Protein AF-A0A8T4FLT4-F1 (afdb_monomer)

pLDDT: mean 86.69, std 9.15, range [50.5, 96.06]

Radius of gyration: 21.18 Å; Cα contacts (8 Å, |Δi|>4): 166; chains: 1; bounding box: 52×36×51 Å

Foldseek 3Di:
DWDADPNDIDDDDPPDDPCRVCPPPDDDVPDDDDDDDDPVVVLLPAQWDWDQDPVGIDIDGADPDPVSVCCSPPVPVQQPPWDFDDDDQFKIKTDFAADPDAFDPDDDDDDAQDWDKDADVSHRRGIIIMGTHD

Sequence (134 aa):
MKVIVNGKEKDLKAGSTLKAAVAGEPYVKGGLVSVRLSEKKVVTETRDFELVTDAGTMVMRLDDSPLAEKWRSGMLGLTSG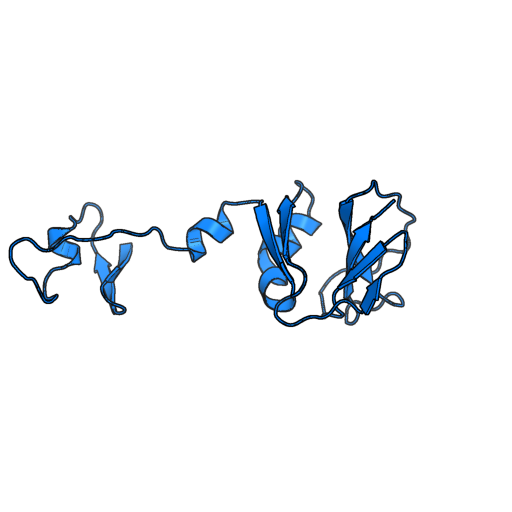ISSRWVTHDIAAFGSFPTDLEVDRGTYRYKMYECFLALGGFDSNTTYMMIARD

Secondary structure (DSSP, 8-state):
-EEEETTEEEE--TT--HHHHTTTS---TT--------HHHHHHH-SEEEEEETTEEEEEEP-SSHHHHHIIIIITTTTTTPPEEEE-SSEEEEEEE---PPP--------TT-EEEEEGGG-TTSEEEEEE--

Mean predicted aligned error: 10.97 Å

Structure (mmCIF, N/CA/C/O backbone):
data_AF-A0A8T4FLT4-F1
#
_entry.id   AF-A0A8T4FLT4-F1
#
loop_
_atom_site.group_PDB
_atom_site.id
_atom_site.type_symbol
_atom_site.label_atom_id
_atom_site.label_alt_id
_atom_site.label_comp_id
_atom_site.label_asym_id
_atom_site.label_entity_id
_atom_site.label_seq_id
_atom_site.pdbx_PDB_ins_code
_atom_site.Cartn_x
_atom_site.Cartn_y
_atom_site.Cartn_z
_atom_site.occupancy
_atom_site.B_iso_or_equiv
_atom_site.auth_seq_id
_atom_site.auth_comp_id
_atom_site.auth_asym_id
_atom_site.auth_atom_id
_atom_site.pdbx_PDB_model_num
ATOM 1 N N . MET A 1 1 ? -5.923 14.858 24.775 1.00 81.56 1 MET A N 1
ATOM 2 C CA . MET A 1 1 ? -6.177 13.778 23.799 1.00 81.56 1 MET A CA 1
ATOM 3 C C . MET A 1 1 ? -7.316 14.214 22.901 1.00 81.56 1 MET A C 1
ATOM 5 O O . MET A 1 1 ? -8.309 14.705 23.427 1.00 81.56 1 MET A O 1
ATOM 9 N N . LYS A 1 2 ? -7.162 14.061 21.584 1.00 85.00 2 LYS A N 1
ATOM 10 C CA . LYS A 1 2 ? -8.203 14.403 20.611 1.00 85.00 2 LYS A CA 1
ATOM 11 C C . LYS A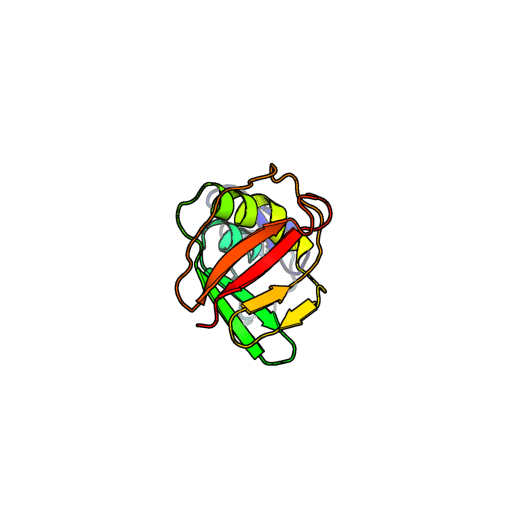 1 2 ? -9.064 13.187 20.312 1.00 85.00 2 LYS A C 1
ATOM 13 O O . LYS A 1 2 ? -8.532 12.118 20.019 1.00 85.00 2 LYS A O 1
ATOM 18 N N . VAL A 1 3 ? -10.377 13.354 20.396 1.00 87.69 3 VAL A N 1
ATOM 19 C CA . VAL A 1 3 ? -11.366 12.337 20.025 1.00 87.69 3 VAL A CA 1
ATOM 20 C C . VAL A 1 3 ? -12.399 12.949 19.088 1.00 87.69 3 VAL A C 1
ATOM 22 O O . VAL A 1 3 ? -12.642 14.154 19.134 1.00 87.69 3 VAL A O 1
ATOM 25 N N . ILE A 1 4 ? -13.015 12.118 18.253 1.00 87.81 4 ILE A N 1
ATOM 26 C CA . ILE A 1 4 ? -14.139 12.518 17.406 1.00 87.81 4 ILE A CA 1
ATOM 27 C C . ILE A 1 4 ? -15.404 11.947 18.040 1.00 87.81 4 ILE A C 1
ATOM 29 O O . ILE A 1 4 ? -15.526 10.733 18.192 1.00 87.81 4 ILE A O 1
ATOM 33 N N . VAL A 1 5 ? -16.340 12.815 18.413 1.00 89.00 5 VAL A N 1
ATOM 34 C CA . VAL A 1 5 ? -17.635 12.435 18.990 1.00 89.00 5 VAL A CA 1
ATOM 35 C C . VAL A 1 5 ? -18.721 12.949 18.057 1.00 89.00 5 VAL A C 1
ATOM 37 O O . VAL A 1 5 ? -18.798 14.151 17.818 1.00 89.00 5 VAL A O 1
ATOM 40 N N . ASN A 1 6 ? -19.514 12.044 17.476 1.00 88.06 6 ASN A N 1
ATOM 41 C CA . ASN A 1 6 ? -20.561 12.378 16.497 1.00 88.06 6 ASN A CA 1
ATOM 42 C C . ASN A 1 6 ? -20.076 13.317 15.369 1.00 88.06 6 ASN A C 1
ATOM 44 O O . ASN A 1 6 ? -20.762 14.260 14.983 1.00 88.06 6 ASN A O 1
ATOM 48 N N . GLY A 1 7 ? -18.857 13.086 14.870 1.00 85.00 7 GLY A N 1
ATOM 49 C CA . GLY A 1 7 ? -18.246 13.883 13.798 1.00 85.00 7 GLY A CA 1
ATOM 50 C C . GLY A 1 7 ? -17.593 15.199 14.239 1.00 85.00 7 GLY A C 1
ATOM 51 O O . GLY A 1 7 ? -17.013 15.881 13.401 1.00 85.00 7 GLY A O 1
ATOM 52 N N . LYS A 1 8 ? -17.632 15.556 15.529 1.00 88.06 8 LYS A N 1
ATOM 53 C CA . LYS A 1 8 ? -17.001 16.772 16.068 1.00 88.06 8 LYS A CA 1
ATOM 54 C C . LYS A 1 8 ? -15.726 16.439 16.835 1.00 88.06 8 LYS A C 1
ATOM 56 O O . LYS A 1 8 ? -15.731 15.548 17.687 1.00 88.06 8 LYS A O 1
ATOM 61 N N . GLU A 1 9 ? -14.646 17.168 16.565 1.00 89.31 9 GLU A N 1
ATOM 62 C CA . GLU A 1 9 ? -13.420 17.062 17.361 1.00 89.31 9 GLU A CA 1
ATOM 63 C C . GLU A 1 9 ? -13.630 17.638 18.768 1.00 89.31 9 GLU A C 1
ATOM 65 O O . GLU A 1 9 ? -14.188 18.7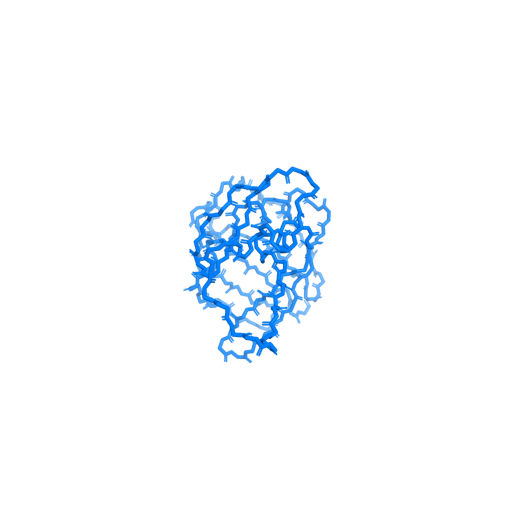23 18.936 1.00 89.31 9 GLU A O 1
ATOM 70 N N . LYS A 1 10 ? -13.157 16.909 19.784 1.00 90.12 10 LYS A N 1
ATOM 71 C CA . LYS A 1 10 ? -13.094 17.365 21.175 1.00 90.12 10 LYS A CA 1
ATOM 72 C C . LYS A 1 10 ? -11.715 17.101 21.765 1.00 90.12 10 LYS A C 1
ATOM 74 O O . LYS A 1 10 ? -11.169 16.000 21.644 1.00 90.12 10 LYS A O 1
ATOM 79 N N . ASP A 1 11 ? -11.199 18.100 22.473 1.00 90.81 11 ASP A N 1
ATOM 80 C CA . ASP A 1 11 ? -9.990 17.991 23.281 1.00 90.81 11 ASP A CA 1
ATOM 81 C C . ASP A 1 11 ? -10.340 17.598 24.719 1.00 90.81 11 ASP A C 1
ATOM 83 O O . ASP A 1 11 ? -11.019 18.322 25.446 1.00 90.81 11 ASP A O 1
ATOM 87 N N . LEU A 1 12 ? -9.858 16.428 25.141 1.00 89.12 12 LEU A N 1
ATOM 88 C CA . LEU A 1 12 ? -10.067 15.887 26.483 1.00 89.12 12 LEU A CA 1
ATOM 89 C C . LEU A 1 12 ? -8.758 15.846 27.276 1.00 89.12 12 LEU A C 1
ATOM 91 O O . LEU A 1 12 ? -7.682 15.578 26.730 1.00 89.12 12 LEU A O 1
ATOM 95 N N . LYS A 1 13 ? -8.844 16.059 28.591 1.00 90.75 13 LYS A N 1
ATOM 96 C CA . LYS A 1 13 ? -7.704 15.899 29.507 1.00 90.75 13 LYS A CA 1
ATOM 97 C C . LYS A 1 13 ? -7.334 14.417 29.646 1.00 90.75 13 LYS A C 1
ATOM 99 O O . LYS A 1 13 ? -8.190 13.546 29.485 1.00 90.75 13 LYS A O 1
ATOM 104 N N . ALA A 1 14 ? -6.076 14.119 29.959 1.00 86.38 14 ALA A N 1
ATOM 105 C CA . ALA A 1 14 ? -5.672 12.750 30.282 1.00 86.38 14 ALA A CA 1
ATOM 106 C C . ALA A 1 14 ? -6.493 12.215 31.475 1.00 86.38 14 ALA A C 1
ATOM 108 O O . ALA A 1 14 ? -6.766 12.961 32.413 1.00 86.38 14 ALA A O 1
ATOM 109 N N . GLY A 1 15 ? -6.933 10.953 31.408 1.00 86.56 15 GLY A N 1
ATOM 110 C CA . GLY A 1 15 ? -7.810 10.345 32.422 1.00 86.56 15 GLY A CA 1
ATOM 111 C C . GLY A 1 15 ? -9.297 10.717 32.316 1.00 86.56 15 GLY A C 1
ATOM 112 O O . GLY A 1 15 ? -10.074 10.379 33.206 1.00 86.56 15 GLY A O 1
ATOM 113 N N . SER A 1 16 ? -9.719 11.406 31.248 1.00 88.38 16 SER A N 1
ATOM 114 C CA . SER A 1 16 ? -11.138 11.721 31.020 1.00 88.38 16 SER A CA 1
ATOM 115 C C . SER A 1 16 ? -11.986 10.460 30.824 1.00 88.38 16 SER A C 1
ATOM 117 O O . SER A 1 16 ? -11.543 9.478 30.233 1.00 88.38 16 SER A O 1
ATOM 119 N N . THR A 1 17 ? -13.237 10.509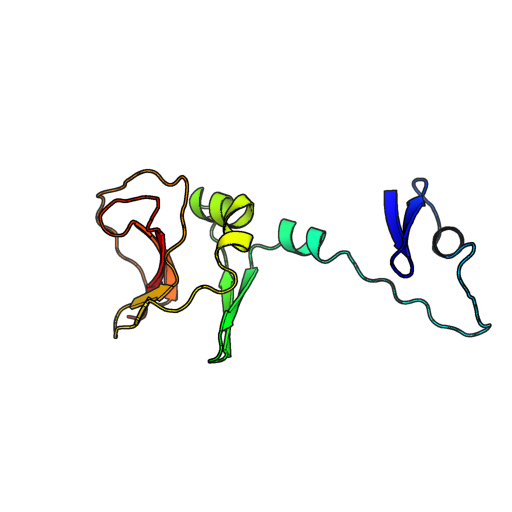 31.282 1.00 90.25 17 THR A N 1
ATOM 120 C CA . THR A 1 17 ? -14.198 9.402 31.169 1.00 90.25 17 THR A CA 1
ATOM 121 C C . THR A 1 17 ? -15.069 9.530 29.918 1.00 90.25 17 THR A C 1
ATOM 123 O O . THR A 1 17 ? -15.207 10.615 29.348 1.00 90.25 17 THR A O 1
ATOM 126 N N . LEU A 1 18 ? -15.746 8.442 29.532 1.00 86.88 18 LEU A N 1
ATOM 127 C CA . LEU A 1 18 ? -16.764 8.467 28.471 1.00 86.88 18 LEU A CA 1
ATOM 128 C C . LEU A 1 18 ? -17.842 9.529 28.725 1.00 86.88 18 LEU A C 1
ATOM 130 O O . LEU A 1 18 ? -18.240 10.229 27.800 1.00 86.88 18 LEU A O 1
ATOM 134 N N . LYS A 1 19 ? -18.248 9.710 29.990 1.00 87.50 19 LYS A N 1
ATOM 135 C CA . LYS A 1 19 ? -19.202 10.750 30.400 1.00 87.50 19 LYS A CA 1
ATOM 136 C C . LYS A 1 19 ? -18.715 12.156 30.035 1.00 87.50 19 LYS A C 1
ATOM 138 O O . LYS A 1 19 ? -19.516 12.974 29.600 1.00 87.50 19 LYS A O 1
ATOM 143 N N . ALA A 1 20 ? -17.421 12.432 30.201 1.00 89.38 2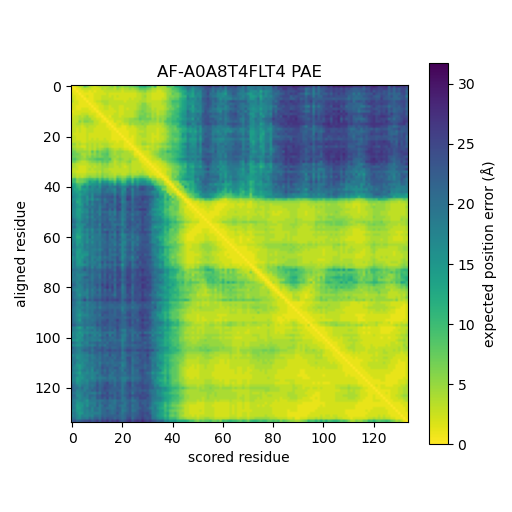0 ALA A N 1
ATOM 144 C CA . ALA A 1 20 ? -16.834 13.709 29.805 1.00 89.38 20 ALA A CA 1
ATOM 145 C C . ALA A 1 20 ? -16.774 13.860 28.275 1.00 89.38 20 ALA A C 1
ATOM 147 O O . ALA A 1 20 ? -17.022 14.946 27.761 1.00 89.38 20 ALA A O 1
ATOM 148 N N . ALA A 1 21 ? -16.503 12.775 27.541 1.00 89.00 21 ALA A N 1
ATOM 149 C CA . ALA A 1 21 ? -16.428 12.793 26.079 1.00 89.00 21 ALA A CA 1
ATOM 150 C C . ALA A 1 21 ? -17.780 13.115 25.409 1.00 89.00 21 ALA A C 1
ATOM 152 O O . ALA A 1 21 ? -17.850 13.944 24.497 1.00 89.00 21 ALA A O 1
ATOM 153 N N . VAL A 1 22 ? -18.866 12.499 25.887 1.00 89.31 22 VAL A N 1
ATOM 154 C CA . VAL A 1 22 ? -20.220 12.689 25.331 1.00 89.31 22 VAL A CA 1
ATOM 155 C C . VAL A 1 22 ? -20.978 13.864 25.956 1.00 89.31 22 VAL A C 1
ATOM 157 O O . VAL A 1 22 ? -22.145 14.082 25.642 1.00 89.31 22 VAL A O 1
ATOM 160 N N . ALA A 1 23 ? -20.344 14.644 26.836 1.00 88.50 23 ALA A N 1
ATOM 161 C CA . ALA A 1 23 ? -20.976 15.815 27.430 1.00 88.50 23 ALA A CA 1
ATOM 162 C C . ALA A 1 23 ? -21.432 16.797 26.334 1.00 88.50 23 ALA A C 1
ATOM 164 O O . ALA A 1 23 ? -20.664 17.137 25.426 1.00 88.50 23 ALA A O 1
ATOM 165 N N . GLY A 1 24 ? -22.694 17.226 26.419 1.00 87.00 24 GLY A N 1
ATOM 166 C CA . GLY A 1 24 ? -23.332 18.109 25.437 1.00 87.00 24 GLY A CA 1
ATOM 167 C C . GLY A 1 24 ? -23.829 17.418 24.161 1.00 87.00 24 GLY A C 1
ATOM 168 O O . GLY A 1 24 ? -24.406 18.092 23.313 1.00 87.00 24 GLY A O 1
ATOM 169 N N . GLU A 1 25 ? -23.640 16.104 24.013 1.00 89.56 25 GLU A N 1
ATOM 170 C CA . GLU A 1 25 ? -24.257 15.339 22.926 1.00 89.56 25 GLU A CA 1
ATOM 171 C C . GLU A 1 25 ? -25.706 14.954 23.268 1.00 89.56 25 GLU A C 1
ATOM 173 O O . GLU A 1 25 ? -26.034 14.780 24.448 1.00 89.56 25 GLU A O 1
ATOM 178 N N . PRO A 1 26 ? -26.581 14.772 22.262 1.0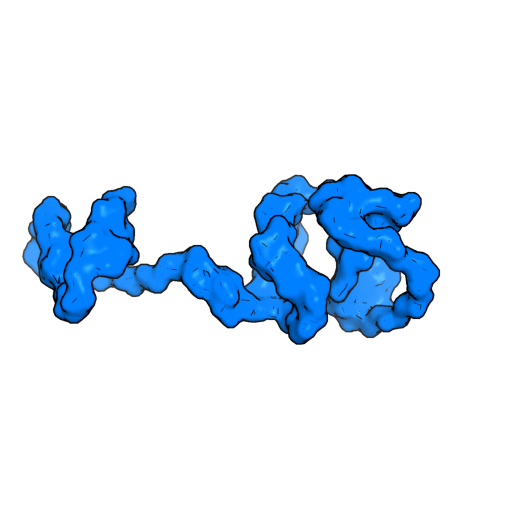0 85.00 26 PRO A N 1
ATOM 179 C CA . PRO A 1 26 ? -27.914 14.222 22.473 1.00 85.00 26 PRO A CA 1
ATOM 180 C C . PRO A 1 26 ? -27.844 12.861 23.177 1.00 85.00 26 PRO A C 1
ATOM 182 O O . PRO A 1 26 ? -27.137 11.956 22.733 1.00 85.00 26 PRO A O 1
ATOM 185 N N . TYR A 1 27 ? -28.595 12.707 24.268 1.00 82.00 27 TYR A N 1
ATOM 186 C CA . TYR A 1 27 ? -28.645 11.475 25.051 1.00 82.00 27 TYR A CA 1
ATOM 187 C C . TYR A 1 27 ? -30.090 11.037 25.279 1.00 82.00 27 TYR A C 1
ATOM 189 O O . TYR A 1 27 ? -30.918 11.811 25.758 1.00 82.00 27 TYR A O 1
ATOM 197 N N . VAL A 1 28 ? -30.366 9.767 24.989 1.00 84.31 28 VAL A N 1
ATOM 198 C CA . VAL A 1 28 ? -31.620 9.097 25.342 1.00 84.31 28 VAL A CA 1
ATOM 199 C C . VAL A 1 28 ? -31.316 8.078 26.433 1.00 84.31 28 VAL A C 1
ATOM 201 O O . VAL A 1 28 ? -30.375 7.290 26.315 1.00 84.31 28 VAL A O 1
ATOM 204 N N . LYS A 1 29 ? -32.109 8.087 27.510 1.00 85.00 29 LYS A N 1
ATOM 205 C CA . LYS A 1 29 ? -31.954 7.132 28.612 1.00 85.00 29 LYS A CA 1
ATOM 206 C C . LYS A 1 29 ? -32.067 5.701 28.076 1.00 85.00 29 LYS A C 1
ATOM 208 O O . LYS A 1 29 ? -33.053 5.362 27.434 1.00 85.00 29 LYS A O 1
ATOM 213 N N . GLY A 1 30 ? -31.056 4.878 28.357 1.00 87.25 30 GLY A N 1
ATOM 214 C CA . GLY A 1 30 ? -30.952 3.507 27.837 1.00 87.25 30 GLY A CA 1
ATOM 215 C C . GLY A 1 30 ? -30.231 3.376 26.488 1.00 87.25 30 GLY A C 1
ATOM 216 O O . GLY A 1 30 ? -30.088 2.263 25.995 1.00 87.25 30 GLY A O 1
ATOM 217 N N . GLY A 1 31 ? -29.751 4.476 25.899 1.00 83.56 31 GLY A N 1
ATOM 218 C CA . GLY A 1 31 ? -28.940 4.441 24.682 1.00 83.56 31 GLY A CA 1
ATOM 219 C C . GLY A 1 31 ? -27.567 3.791 24.889 1.00 83.56 31 GLY A C 1
ATOM 220 O O . GLY A 1 31 ? -26.975 3.876 25.968 1.00 83.56 31 GLY A O 1
ATOM 221 N N . LEU A 1 32 ? -27.053 3.166 23.829 1.00 85.31 32 LEU A N 1
ATOM 222 C CA . LEU A 1 32 ? -25.726 2.550 23.785 1.00 85.31 32 LEU A CA 1
ATOM 223 C C . LEU A 1 32 ? -24.694 3.533 23.224 1.00 85.31 32 LEU A C 1
ATOM 225 O O . LEU A 1 32 ? -24.982 4.292 22.300 1.00 85.31 32 LEU A O 1
ATOM 229 N N . VAL A 1 33 ? -23.473 3.485 23.757 1.00 84.69 33 VAL A N 1
ATOM 230 C CA . VAL A 1 33 ? -22.325 4.233 23.231 1.00 84.69 33 VAL A CA 1
ATOM 231 C C . VAL A 1 33 ? -21.372 3.243 22.579 1.00 84.69 33 VAL A C 1
ATOM 233 O O . VAL A 1 33 ? -20.866 2.344 23.247 1.00 84.69 33 VAL A O 1
ATOM 236 N N . SER A 1 34 ? -21.117 3.418 21.284 1.00 84.19 34 SER A N 1
ATOM 237 C CA . SER A 1 34 ? -20.087 2.665 20.569 1.00 84.19 34 SER A CA 1
ATOM 238 C C . SER A 1 34 ? -18.774 3.439 20.580 1.00 84.19 34 SER A C 1
ATOM 240 O O . SER A 1 34 ? -18.747 4.644 20.323 1.00 84.19 34 SER A O 1
ATOM 242 N N . VAL A 1 35 ? -17.681 2.740 20.875 1.00 86.38 35 VAL A N 1
ATOM 243 C CA . VAL A 1 35 ? -16.326 3.290 20.862 1.00 86.38 35 VAL A CA 1
ATOM 244 C C . VAL A 1 35 ? -15.540 2.538 19.801 1.00 86.38 35 VAL A C 1
ATOM 246 O O . VAL A 1 35 ? -15.354 1.329 19.907 1.00 86.38 35 VAL A O 1
ATOM 249 N N . ARG A 1 36 ? -15.068 3.258 18.784 1.00 81.25 36 ARG A N 1
ATOM 250 C CA . ARG A 1 36 ? -14.191 2.718 17.740 1.00 81.25 36 ARG A CA 1
ATOM 251 C C . ARG A 1 36 ? -12.806 3.332 17.861 1.00 81.25 36 ARG A C 1
ATOM 253 O O . ARG A 1 36 ? -12.676 4.536 18.091 1.00 81.25 36 ARG A O 1
ATOM 260 N N . LEU A 1 37 ? -11.775 2.509 17.698 1.00 74.62 37 LEU A N 1
ATOM 261 C CA . LEU A 1 37 ? -10.418 3.013 17.538 1.00 74.62 37 LEU A CA 1
ATOM 262 C C . LEU A 1 37 ? -10.325 3.737 16.186 1.00 74.62 37 LEU A C 1
ATOM 264 O O . LEU A 1 37 ? -10.945 3.316 15.211 1.00 74.62 37 LEU A O 1
ATOM 268 N N . SER A 1 38 ? -9.582 4.841 16.126 1.00 65.75 38 SER A N 1
ATOM 269 C CA . SER A 1 38 ? -9.387 5.564 14.866 1.00 65.75 38 SER A CA 1
ATOM 270 C C . SER A 1 38 ? -8.621 4.694 13.866 1.00 65.75 38 SER A C 1
ATOM 272 O O . SER A 1 38 ? -7.506 4.262 14.160 1.00 65.75 38 SER A O 1
ATOM 274 N N . GLU A 1 39 ? -9.195 4.481 12.680 1.00 59.25 39 GLU A N 1
ATOM 275 C CA . GLU A 1 39 ? -8.609 3.688 11.585 1.00 59.25 39 GLU A CA 1
ATOM 276 C C . GLU A 1 39 ? -7.227 4.202 11.175 1.00 59.25 39 GLU A C 1
ATOM 278 O O . GLU A 1 39 ? -6.317 3.406 10.962 1.00 59.25 39 GLU A O 1
ATOM 283 N N . LYS A 1 40 ? -7.018 5.528 11.188 1.00 54.34 40 LYS A N 1
ATOM 284 C CA . LYS A 1 40 ? -5.706 6.126 10.885 1.00 54.34 40 LYS A CA 1
ATOM 285 C C . LYS A 1 40 ? -4.588 5.575 11.771 1.00 54.34 40 LYS A C 1
ATOM 287 O O . LYS A 1 40 ? -3.476 5.412 11.291 1.00 54.34 40 LYS A O 1
ATOM 292 N N . LYS A 1 41 ? -4.877 5.280 13.045 1.00 50.50 41 LYS A N 1
ATOM 293 C CA . LYS A 1 41 ? -3.883 4.749 13.989 1.00 50.50 41 LYS A CA 1
ATOM 294 C C . LYS A 1 41 ? -3.597 3.263 13.748 1.00 50.50 41 LYS A C 1
ATOM 296 O O . LYS A 1 41 ? -2.478 2.826 13.973 1.00 50.50 41 LYS A O 1
ATOM 301 N N . VAL A 1 42 ? -4.581 2.500 13.266 1.00 53.09 42 VAL A N 1
ATOM 302 C CA . VAL A 1 42 ? -4.408 1.078 12.919 1.00 53.09 42 VAL A CA 1
ATOM 303 C C . VAL A 1 42 ? -3.502 0.925 11.695 1.00 53.09 42 VAL A C 1
ATOM 305 O O . VAL A 1 42 ? -2.607 0.087 11.712 1.00 53.09 42 VAL A O 1
ATOM 308 N N . VAL A 1 43 ? -3.664 1.788 10.684 1.00 54.31 43 VAL A N 1
ATOM 309 C CA . VAL A 1 43 ? -2.817 1.803 9.474 1.00 54.31 43 VAL A CA 1
ATOM 310 C C . VAL A 1 43 ? -1.340 2.073 9.801 1.00 54.31 43 VAL A C 1
ATOM 312 O O . VAL A 1 43 ? -0.462 1.573 9.110 1.00 54.31 43 VAL A O 1
ATOM 315 N N . THR A 1 44 ? -1.041 2.830 10.865 1.00 57.66 44 THR A N 1
ATOM 316 C CA . THR A 1 44 ? 0.348 3.114 11.276 1.00 57.66 44 THR A CA 1
ATOM 317 C C . THR A 1 44 ? 1.046 1.907 11.918 1.00 57.66 44 THR A C 1
ATOM 319 O O . THR A 1 44 ? 2.256 1.759 11.773 1.00 57.66 44 THR A O 1
ATOM 322 N N . GLU A 1 45 ? 0.303 1.044 12.615 1.00 65.81 45 GLU A N 1
ATOM 323 C CA . GLU A 1 45 ? 0.869 -0.047 13.428 1.00 65.81 45 GLU A CA 1
ATOM 324 C C . GLU A 1 45 ? 0.901 -1.401 12.699 1.00 65.81 45 GLU A C 1
ATOM 326 O O . GLU A 1 45 ? 1.676 -2.281 13.068 1.00 65.81 45 GLU A O 1
ATOM 331 N N . THR A 1 46 ? 0.072 -1.595 11.669 1.00 79.00 46 THR A N 1
ATOM 332 C CA . THR A 1 46 ? 0.034 -2.855 10.913 1.00 79.00 46 THR A CA 1
ATOM 333 C C . THR A 1 46 ? 1.038 -2.874 9.759 1.00 79.00 46 THR A C 1
ATOM 335 O O . THR A 1 46 ? 1.354 -1.850 9.152 1.00 79.00 46 THR A O 1
ATOM 338 N N . ARG A 1 47 ? 1.525 -4.075 9.437 1.00 86.38 47 ARG A N 1
ATOM 339 C CA . ARG A 1 47 ? 2.277 -4.374 8.206 1.00 86.38 47 ARG A CA 1
ATOM 340 C C . ARG A 1 47 ? 1.428 -5.065 7.147 1.00 86.38 47 ARG A C 1
ATOM 342 O O . ARG A 1 47 ? 1.924 -5.331 6.058 1.00 86.38 47 ARG A O 1
ATOM 349 N N . ASP A 1 48 ? 0.170 -5.335 7.472 1.00 89.31 48 ASP A N 1
ATOM 350 C CA . ASP A 1 48 ? -0.781 -5.979 6.581 1.00 89.31 48 ASP A CA 1
ATOM 351 C C . ASP A 1 48 ? -1.644 -4.914 5.911 1.00 89.31 48 ASP A C 1
ATOM 353 O O . ASP A 1 48 ? -2.296 -4.118 6.590 1.00 89.31 48 ASP A O 1
ATOM 357 N N . PHE A 1 49 ? -1.644 -4.916 4.582 1.00 86.06 49 PHE A N 1
ATOM 358 C CA . PHE A 1 49 ? -2.366 -3.970 3.746 1.00 86.06 49 PHE A CA 1
ATOM 359 C C . PHE A 1 49 ? -3.307 -4.710 2.816 1.00 86.06 49 PHE A C 1
ATOM 361 O O . PHE A 1 49 ? -2.933 -5.673 2.147 1.00 86.06 49 PHE A O 1
ATOM 368 N N . GLU A 1 50 ? -4.542 -4.233 2.774 1.00 87.00 50 GLU A N 1
ATOM 369 C CA . GLU A 1 50 ? -5.558 -4.757 1.882 1.00 87.00 50 GLU A CA 1
ATOM 370 C C . GLU A 1 50 ? -5.426 -4.101 0.504 1.00 87.00 50 GLU A C 1
ATOM 372 O O . GLU A 1 50 ? -5.433 -2.876 0.375 1.00 87.00 50 GLU A O 1
ATOM 377 N N . LEU A 1 51 ? -5.305 -4.929 -0.529 1.00 85.44 51 LEU A N 1
ATOM 378 C CA . LEU A 1 51 ? -5.401 -4.525 -1.923 1.00 85.44 51 LEU A CA 1
ATOM 379 C C . LEU A 1 51 ? -6.777 -4.937 -2.434 1.00 85.44 51 LEU A C 1
ATOM 381 O O . LEU A 1 51 ? -7.070 -6.126 -2.582 1.00 85.44 51 LEU A O 1
ATOM 385 N N . VAL A 1 52 ? -7.612 -3.939 -2.699 1.00 87.44 52 VAL A N 1
ATOM 386 C CA . VAL A 1 52 ? -8.968 -4.129 -3.214 1.00 87.44 52 VAL A CA 1
ATOM 387 C C . VAL A 1 52 ? -8.956 -3.918 -4.722 1.00 87.44 52 VAL A C 1
ATOM 389 O O . VAL A 1 52 ? -8.506 -2.883 -5.210 1.00 87.44 52 VAL A O 1
ATOM 392 N N . THR A 1 53 ? -9.458 -4.902 -5.461 1.00 86.25 53 THR A N 1
ATOM 393 C CA . THR A 1 53 ? -9.610 -4.856 -6.919 1.00 86.25 53 THR A CA 1
ATOM 394 C C . THR A 1 53 ? -11.032 -5.250 -7.308 1.00 86.25 53 THR A C 1
ATOM 396 O O . THR A 1 53 ? -11.747 -5.865 -6.516 1.00 86.25 53 THR A O 1
ATOM 399 N N . ASP A 1 54 ? -11.428 -4.984 -8.554 1.00 87.81 54 ASP A N 1
ATOM 400 C CA . ASP A 1 54 ? -12.742 -5.400 -9.071 1.00 87.81 54 ASP A CA 1
ATOM 401 C C . ASP A 1 54 ? -12.925 -6.930 -9.086 1.00 87.81 54 ASP A C 1
ATOM 403 O O . ASP A 1 54 ? -14.048 -7.430 -9.047 1.00 87.81 54 ASP A O 1
ATOM 407 N N . ALA A 1 55 ? -11.823 -7.686 -9.132 1.00 87.25 55 ALA A N 1
ATOM 408 C CA . ALA A 1 55 ? -11.831 -9.148 -9.118 1.00 87.25 55 ALA A CA 1
ATOM 409 C C . ALA A 1 55 ? -11.853 -9.744 -7.700 1.00 87.25 55 ALA A C 1
ATOM 411 O O . ALA A 1 55 ? -12.009 -10.955 -7.542 1.00 87.25 55 ALA A O 1
ATOM 412 N N . GLY A 1 56 ? -11.682 -8.913 -6.671 1.00 89.38 56 GLY A N 1
ATOM 413 C CA . GLY A 1 56 ? -11.622 -9.333 -5.281 1.00 89.38 56 GLY A CA 1
ATOM 414 C C . GLY A 1 56 ? -10.478 -8.683 -4.516 1.00 89.38 56 GLY A C 1
ATOM 415 O O . GLY A 1 56 ? -9.849 -7.721 -4.962 1.00 89.38 56 GLY A O 1
ATOM 416 N N . THR A 1 57 ? -10.215 -9.244 -3.344 1.00 90.19 57 THR A N 1
ATOM 417 C CA . THR A 1 57 ? -9.321 -8.657 -2.353 1.00 90.19 57 THR A CA 1
ATOM 418 C C . THR A 1 57 ? -8.157 -9.588 -2.054 1.00 90.19 57 THR A C 1
ATOM 420 O O . THR A 1 57 ? -8.343 -10.798 -1.924 1.00 90.19 57 THR A O 1
ATOM 423 N N . MET A 1 58 ? -6.963 -9.021 -1.893 1.00 88.69 58 MET A N 1
ATOM 424 C CA . MET A 1 58 ? -5.802 -9.730 -1.357 1.00 88.69 58 MET A CA 1
ATOM 425 C C . MET A 1 58 ? -5.160 -8.943 -0.216 1.00 88.69 58 MET A C 1
ATOM 427 O O . MET A 1 58 ? -5.273 -7.721 -0.151 1.00 88.69 58 MET A O 1
ATOM 431 N N . VAL A 1 59 ? -4.461 -9.649 0.670 1.00 90.75 59 VAL A N 1
ATOM 432 C CA . VAL A 1 59 ? -3.712 -9.036 1.769 1.00 90.75 59 VAL A CA 1
ATOM 433 C C . VAL A 1 59 ? -2.224 -9.182 1.487 1.00 90.75 59 VAL A C 1
ATOM 435 O O . VAL A 1 59 ? -1.713 -10.294 1.367 1.00 90.75 59 VAL A O 1
ATOM 438 N N . MET A 1 60 ? -1.539 -8.049 1.392 1.00 90.38 60 MET A N 1
ATOM 439 C CA . MET A 1 60 ? -0.087 -7.963 1.312 1.00 90.38 60 MET A CA 1
ATOM 440 C C . MET A 1 60 ? 0.476 -7.755 2.716 1.00 90.38 60 MET A C 1
ATOM 442 O O . MET A 1 60 ? 0.018 -6.869 3.433 1.00 90.38 60 MET A O 1
ATOM 446 N N . ARG A 1 61 ? 1.512 -8.512 3.084 1.00 91.81 61 ARG A N 1
ATOM 447 C CA . ARG A 1 61 ? 2.324 -8.240 4.275 1.00 91.81 61 ARG A CA 1
ATOM 448 C C . ARG A 1 61 ? 3.651 -7.623 3.861 1.00 91.81 61 ARG A C 1
ATOM 450 O O . ARG A 1 61 ? 4.372 -8.208 3.059 1.00 91.81 61 ARG A O 1
ATOM 457 N N . LEU A 1 62 ? 3.974 -6.471 4.435 1.00 91.12 62 LEU A N 1
ATOM 458 C CA . LEU A 1 62 ? 5.264 -5.820 4.247 1.00 91.12 62 LEU A CA 1
ATOM 459 C C . LEU A 1 62 ? 6.367 -6.535 5.032 1.00 91.12 62 LEU A C 1
ATOM 461 O O . LEU A 1 62 ? 6.156 -6.961 6.172 1.00 91.12 62 LEU A O 1
ATOM 465 N N . ASP A 1 63 ? 7.543 -6.626 4.419 1.00 90.81 63 ASP A N 1
ATOM 466 C CA . ASP A 1 63 ? 8.767 -7.076 5.071 1.00 90.81 63 ASP A CA 1
ATOM 467 C C . ASP A 1 63 ? 9.429 -5.942 5.884 1.00 90.81 63 ASP A C 1
ATOM 469 O O . ASP A 1 63 ? 8.871 -4.857 6.060 1.00 90.81 63 ASP A O 1
ATOM 473 N N . ASP A 1 64 ? 10.620 -6.205 6.426 1.00 89.69 64 ASP A N 1
ATOM 474 C CA . ASP A 1 64 ? 11.409 -5.228 7.190 1.00 89.69 64 ASP A CA 1
ATOM 475 C C . ASP A 1 64 ? 12.333 -4.374 6.293 1.00 89.69 64 ASP A C 1
ATOM 477 O O . ASP A 1 64 ? 13.285 -3.758 6.780 1.00 89.69 64 ASP A O 1
ATOM 481 N N . SER A 1 65 ? 12.107 -4.347 4.973 1.00 89.19 65 SER A N 1
ATOM 482 C CA . SER A 1 65 ? 12.975 -3.614 4.050 1.00 89.19 65 SER A CA 1
ATOM 483 C C . SER A 1 65 ? 12.754 -2.092 4.122 1.00 89.19 65 SER A C 1
ATOM 485 O O . SER A 1 65 ? 11.651 -1.616 4.410 1.00 89.19 65 SER A O 1
ATOM 487 N N . PRO A 1 66 ? 13.766 -1.276 3.766 1.00 87.94 66 PRO A N 1
ATOM 488 C CA . PRO A 1 66 ? 13.579 0.168 3.604 1.00 87.94 66 PRO A CA 1
ATOM 489 C C . PRO A 1 66 ? 12.489 0.527 2.580 1.00 87.94 66 PRO A C 1
ATOM 491 O O . PRO A 1 66 ? 11.857 1.579 2.682 1.00 87.94 66 PRO A O 1
ATOM 494 N N . LEU A 1 67 ? 12.254 -0.346 1.595 1.00 87.56 67 LEU A N 1
ATOM 495 C CA . LEU A 1 67 ? 11.228 -0.154 0.575 1.00 87.56 67 LEU A CA 1
ATOM 496 C C . LEU A 1 67 ? 9.819 -0.336 1.148 1.00 87.56 67 LEU A C 1
ATOM 498 O O . LEU A 1 67 ? 8.942 0.479 0.865 1.00 87.56 67 LEU A O 1
ATOM 502 N N . ALA A 1 68 ? 9.617 -1.348 1.993 1.00 88.94 68 ALA A N 1
ATOM 503 C CA . ALA A 1 68 ? 8.380 -1.527 2.749 1.00 88.94 68 ALA A CA 1
ATOM 504 C C . ALA A 1 68 ? 8.060 -0.296 3.610 1.00 88.94 68 ALA A C 1
ATOM 506 O O . ALA A 1 68 ? 6.918 0.163 3.658 1.00 88.94 68 ALA A O 1
ATOM 507 N N . GLU A 1 69 ? 9.072 0.304 4.233 1.00 87.06 69 GLU A N 1
ATOM 508 C CA . GLU A 1 69 ? 8.891 1.530 5.012 1.00 87.06 69 GLU A CA 1
ATOM 509 C C . GLU A 1 69 ? 8.505 2.739 4.147 1.00 87.06 69 GLU A C 1
ATOM 511 O O . GLU A 1 69 ? 7.598 3.501 4.505 1.00 87.06 69 GLU A O 1
ATOM 516 N N . LYS A 1 70 ? 9.119 2.893 2.966 1.00 85.19 70 LYS A N 1
ATOM 517 C CA . LYS A 1 70 ? 8.695 3.898 1.976 1.00 85.19 70 LYS A CA 1
ATOM 518 C C . LYS A 1 70 ? 7.255 3.668 1.511 1.00 85.19 70 LYS A C 1
ATOM 520 O O . LYS A 1 70 ? 6.478 4.621 1.427 1.00 85.19 70 LYS A O 1
ATOM 525 N N . TRP A 1 71 ? 6.875 2.414 1.268 1.00 84.75 71 TRP A N 1
ATOM 526 C CA . TRP A 1 71 ? 5.509 2.059 0.898 1.00 84.75 71 TRP A CA 1
ATOM 527 C C . TRP A 1 71 ? 4.508 2.487 1.976 1.00 84.75 71 TRP A C 1
ATOM 529 O O . TRP A 1 71 ? 3.568 3.233 1.688 1.00 84.75 71 TRP A O 1
ATOM 539 N N . ARG A 1 72 ? 4.760 2.088 3.231 1.00 82.88 72 ARG A N 1
ATOM 540 C CA . ARG A 1 72 ? 3.906 2.389 4.391 1.00 82.88 72 ARG A CA 1
ATOM 541 C C . ARG A 1 72 ? 3.753 3.889 4.640 1.00 82.88 72 ARG A C 1
ATOM 543 O O . ARG A 1 72 ? 2.664 4.347 4.975 1.00 82.88 72 ARG A O 1
ATOM 550 N N . SER A 1 73 ? 4.843 4.642 4.522 1.00 80.44 73 SER A N 1
ATOM 551 C CA . SER A 1 73 ? 4.881 6.059 4.902 1.00 80.44 73 SER A CA 1
ATOM 552 C C . SER A 1 73 ? 4.377 7.011 3.816 1.00 80.44 73 SER A C 1
ATOM 554 O O . SER A 1 73 ? 3.902 8.095 4.158 1.00 80.44 73 SER A O 1
ATOM 556 N N . GLY A 1 74 ? 4.447 6.631 2.533 1.00 73.62 74 GLY A N 1
ATOM 557 C CA . GLY A 1 74 ? 4.212 7.581 1.440 1.00 73.62 74 GLY A CA 1
ATOM 558 C C . GLY A 1 74 ? 3.451 7.072 0.217 1.00 73.62 74 GLY A C 1
ATOM 559 O O . GLY A 1 74 ? 2.942 7.900 -0.534 1.00 73.62 74 GLY A O 1
ATOM 560 N N . MET A 1 75 ? 3.329 5.758 -0.006 1.00 74.44 75 MET A N 1
ATOM 561 C CA . MET A 1 75 ? 2.812 5.245 -1.289 1.00 74.44 75 MET A CA 1
ATOM 562 C C . MET A 1 75 ? 1.359 4.769 -1.244 1.00 74.44 75 MET A C 1
ATOM 564 O O . MET A 1 75 ? 0.721 4.705 -2.289 1.00 74.44 75 MET A O 1
ATOM 568 N N . LEU A 1 76 ? 0.793 4.521 -0.058 1.00 74.12 76 LEU A N 1
ATOM 569 C CA . LEU A 1 76 ? -0.595 4.046 0.090 1.00 74.12 76 LEU A CA 1
ATOM 570 C C . LEU A 1 76 ? -1.638 4.962 -0.574 1.00 74.12 76 LEU A C 1
ATOM 572 O O . LEU A 1 76 ? -2.662 4.490 -1.052 1.00 74.12 76 LEU A O 1
ATOM 576 N N . GLY A 1 77 ? -1.395 6.276 -0.603 1.00 72.56 77 GLY A N 1
ATOM 577 C CA . GLY A 1 77 ? -2.298 7.229 -1.256 1.00 72.56 77 GLY A CA 1
ATOM 578 C C . GLY A 1 77 ? -2.161 7.273 -2.781 1.00 72.56 77 GLY A C 1
ATOM 579 O O . GLY A 1 77 ? -3.109 7.650 -3.463 1.00 72.56 77 GLY A O 1
ATOM 580 N N . LEU A 1 78 ? -0.999 6.882 -3.314 1.00 70.69 78 LEU A N 1
ATOM 581 C CA . LEU A 1 78 ? -0.674 6.951 -4.745 1.00 70.69 78 LEU A CA 1
ATOM 582 C C . LEU A 1 78 ? -1.278 5.792 -5.542 1.00 70.69 78 LEU A C 1
ATOM 584 O O . LEU A 1 78 ? -1.334 5.844 -6.767 1.00 70.69 78 LEU A O 1
ATOM 588 N N . THR A 1 79 ? -1.723 4.749 -4.846 1.00 68.12 79 THR A N 1
ATOM 589 C CA . THR A 1 79 ? -2.199 3.502 -5.445 1.00 68.12 79 THR A CA 1
ATOM 590 C C . THR A 1 79 ? -3.719 3.407 -5.508 1.00 68.12 79 THR A C 1
ATOM 592 O O . THR A 1 79 ? -4.257 2.441 -6.041 1.00 68.12 79 THR A O 1
ATOM 595 N N . SER A 1 80 ? -4.438 4.419 -5.020 1.00 76.31 80 SER A N 1
ATOM 596 C CA . SER A 1 80 ? -5.891 4.472 -5.171 1.00 76.31 80 SER A CA 1
ATOM 597 C C . SER A 1 80 ? -6.273 4.804 -6.615 1.00 76.31 80 SER A C 1
ATOM 599 O O . SER A 1 80 ? -5.786 5.779 -7.186 1.00 76.31 80 SER A O 1
ATOM 601 N N . GLY A 1 81 ? -7.153 3.996 -7.211 1.00 80.88 81 GLY A N 1
ATOM 602 C CA . GLY A 1 81 ? -7.656 4.211 -8.573 1.00 80.88 81 GLY A CA 1
ATOM 603 C C . GLY A 1 81 ? -6.680 3.843 -9.697 1.00 80.88 81 GLY A C 1
ATOM 604 O O . GLY A 1 81 ? -6.922 4.214 -10.846 1.00 80.88 81 GLY A O 1
ATOM 605 N N . ILE A 1 82 ? -5.592 3.122 -9.403 1.00 85.62 82 ILE A N 1
ATOM 606 C CA . ILE A 1 82 ? -4.682 2.608 -10.437 1.00 85.62 82 ILE A CA 1
ATOM 607 C C . ILE A 1 82 ? -5.199 1.281 -11.003 1.00 85.62 82 ILE A C 1
ATOM 609 O O . ILE A 1 82 ? -5.715 0.436 -10.274 1.00 85.62 82 ILE A O 1
ATOM 613 N N . SER A 1 83 ? -5.030 1.073 -12.308 1.00 86.88 83 SER A N 1
ATOM 614 C CA . SER A 1 83 ? -5.409 -0.175 -12.974 1.00 86.88 83 SER A CA 1
ATOM 615 C C . SER A 1 83 ? -4.228 -1.142 -13.083 1.00 86.88 83 SER A C 1
ATOM 617 O O . SER A 1 83 ? -3.058 -0.742 -13.056 1.00 86.88 83 SER A O 1
ATOM 619 N N . SER A 1 84 ? -4.526 -2.423 -13.306 1.00 88.62 84 SER A N 1
ATOM 620 C CA . SER A 1 84 ? -3.531 -3.353 -13.841 1.00 88.62 84 SER A CA 1
ATOM 621 C C . SER A 1 84 ? -3.120 -2.903 -15.244 1.00 88.62 84 SER A C 1
ATOM 623 O O . SER A 1 84 ? -3.978 -2.593 -16.074 1.00 88.62 84 SER A O 1
ATOM 625 N N . ARG A 1 85 ? -1.819 -2.862 -15.521 1.00 89.12 85 ARG A N 1
ATOM 626 C CA . ARG A 1 85 ? -1.275 -2.508 -16.838 1.00 89.12 85 ARG A CA 1
ATOM 627 C C . ARG A 1 85 ? -0.846 -3.737 -17.605 1.00 89.12 85 ARG A C 1
ATOM 629 O O . ARG A 1 85 ? -1.254 -3.895 -18.750 1.00 89.12 85 ARG A O 1
ATOM 636 N N . TRP A 1 86 ? -0.067 -4.606 -16.966 1.00 89.69 86 TRP A N 1
ATOM 637 C CA . TRP A 1 86 ? 0.423 -5.845 -17.559 1.00 89.69 86 TRP A CA 1
ATOM 638 C C . TRP A 1 86 ? 0.063 -7.008 -16.654 1.00 89.69 86 TRP A C 1
ATOM 640 O O . TRP A 1 86 ? 0.370 -6.992 -15.466 1.00 89.69 86 TRP A O 1
ATOM 650 N N . VAL A 1 87 ? -0.599 -8.008 -17.220 1.00 92.31 87 VAL A N 1
ATOM 651 C CA . VAL A 1 87 ? -0.912 -9.255 -16.529 1.00 92.31 87 VAL A CA 1
ATOM 652 C C . VAL A 1 87 ? -0.505 -10.378 -17.464 1.00 92.31 87 VAL A C 1
ATOM 654 O O . VAL A 1 87 ? -1.124 -10.584 -18.505 1.00 92.31 87 VAL A O 1
ATOM 657 N N . THR A 1 88 ? 0.572 -11.065 -17.114 1.00 93.75 88 THR A N 1
ATOM 658 C CA . THR A 1 88 ? 1.070 -12.240 -17.827 1.00 93.75 88 THR A CA 1
ATOM 659 C C . THR A 1 88 ? 0.927 -13.471 -16.938 1.00 93.75 88 THR A C 1
ATOM 661 O O . THR A 1 88 ? 0.362 -13.402 -15.839 1.00 93.75 88 THR A O 1
ATOM 664 N N . HIS A 1 89 ? 1.407 -14.610 -17.436 1.00 93.69 89 HIS A N 1
ATOM 665 C CA . HIS A 1 89 ? 1.558 -15.817 -16.633 1.00 93.69 89 HIS A CA 1
ATOM 666 C C . HIS A 1 89 ? 2.450 -15.562 -15.409 1.00 93.69 89 HIS A C 1
ATOM 668 O O . HIS A 1 89 ? 2.050 -15.908 -14.306 1.00 93.69 89 HIS A O 1
ATOM 674 N N . ASP A 1 90 ? 3.572 -14.863 -15.601 1.00 93.75 90 ASP A N 1
ATOM 675 C CA . ASP A 1 90 ? 4.632 -14.735 -14.593 1.00 93.75 90 ASP A CA 1
ATOM 676 C C . ASP A 1 90 ? 4.465 -13.508 -13.683 1.00 93.75 90 ASP A C 1
ATOM 678 O O . ASP A 1 90 ? 5.014 -13.469 -12.583 1.00 93.75 90 ASP A O 1
ATOM 682 N N . ILE A 1 91 ? 3.727 -12.477 -14.120 1.00 95.00 91 ILE A N 1
ATOM 683 C CA . ILE A 1 91 ? 3.653 -11.206 -13.387 1.00 95.00 91 ILE A CA 1
ATOM 684 C C . ILE A 1 91 ? 2.303 -10.501 -13.518 1.00 95.00 91 ILE A C 1
ATOM 686 O O . ILE A 1 91 ? 1.650 -10.543 -14.561 1.00 95.00 91 ILE A O 1
ATOM 690 N N . ALA A 1 92 ? 1.904 -9.787 -12.469 1.00 93.81 92 ALA A N 1
ATOM 691 C CA . ALA A 1 92 ? 0.867 -8.760 -12.524 1.00 93.81 92 ALA A CA 1
ATOM 692 C C . ALA A 1 92 ? 1.453 -7.408 -12.102 1.00 93.81 92 ALA A C 1
ATOM 694 O O . ALA A 1 92 ? 2.070 -7.311 -11.047 1.00 93.81 92 ALA A O 1
ATOM 695 N N . ALA A 1 93 ? 1.252 -6.369 -12.909 1.00 94.38 93 ALA A N 1
ATOM 696 C CA . ALA A 1 93 ? 1.759 -5.020 -12.679 1.00 94.38 93 ALA A CA 1
ATOM 697 C C . ALA A 1 93 ? 0.613 -4.005 -12.576 1.00 94.38 93 ALA A C 1
ATOM 699 O O . ALA A 1 93 ? -0.236 -3.924 -13.469 1.00 94.38 93 ALA A O 1
ATOM 700 N N . PHE A 1 94 ? 0.629 -3.191 -11.523 1.00 92.00 94 PHE A N 1
ATOM 701 C CA . PHE A 1 94 ? -0.349 -2.148 -11.215 1.00 92.00 94 PHE A CA 1
ATOM 702 C C . PHE A 1 94 ? 0.310 -0.768 -11.265 1.00 92.00 94 PHE A C 1
ATOM 704 O O . PHE A 1 94 ? 1.403 -0.585 -10.724 1.00 92.00 94 PHE A O 1
ATOM 711 N N . GLY A 1 95 ? -0.347 0.205 -11.906 1.00 91.88 95 GLY A N 1
ATOM 712 C CA . GLY A 1 95 ? 0.157 1.579 -12.018 1.00 91.88 95 GLY A CA 1
ATOM 713 C C . GLY A 1 95 ? -0.068 2.217 -13.400 1.00 91.88 95 GLY A C 1
ATOM 714 O O . GLY A 1 95 ? -1.075 1.956 -14.057 1.00 91.88 95 GLY A O 1
ATOM 715 N N . SER A 1 96 ? 0.830 3.072 -13.900 1.00 92.75 96 SER A N 1
ATOM 716 C CA . SER A 1 96 ? 2.010 3.613 -13.210 1.00 92.75 96 SER A CA 1
ATOM 717 C C . SER A 1 96 ? 1.649 4.721 -12.214 1.00 92.75 96 SER A C 1
ATOM 719 O O . SER A 1 96 ? 0.599 5.352 -12.331 1.00 92.75 96 SER A O 1
ATOM 721 N N . PHE A 1 97 ? 2.534 4.968 -11.253 1.00 90.81 97 PHE A N 1
ATOM 722 C CA . PHE A 1 97 ? 2.478 6.115 -10.347 1.00 90.81 97 PHE A CA 1
ATOM 723 C C . PHE A 1 97 ? 3.887 6.699 -10.136 1.00 90.81 97 PHE A C 1
ATOM 725 O O . PHE A 1 97 ? 4.875 5.969 -10.263 1.00 90.81 97 PHE A O 1
ATOM 732 N N . PRO A 1 98 ? 4.013 8.006 -9.849 1.00 91.06 98 PRO A N 1
ATOM 733 C CA . PRO A 1 98 ? 5.311 8.627 -9.611 1.00 91.06 98 PRO A CA 1
ATOM 734 C C . PRO A 1 98 ? 5.845 8.287 -8.215 1.00 91.06 98 PRO A C 1
ATOM 736 O O . PRO A 1 98 ? 5.084 8.248 -7.249 1.00 91.06 98 PRO A O 1
ATOM 739 N N . THR A 1 99 ? 7.158 8.081 -8.095 1.00 91.31 99 THR A N 1
ATOM 740 C CA . THR A 1 99 ? 7.852 7.877 -6.814 1.00 91.31 99 THR A CA 1
ATOM 741 C C . THR A 1 99 ? 9.193 8.616 -6.763 1.00 91.31 99 THR A C 1
ATOM 743 O O . THR A 1 99 ? 9.662 9.166 -7.760 1.00 91.31 99 THR A O 1
ATOM 746 N N . ASP A 1 100 ? 9.819 8.624 -5.584 1.00 90.50 100 ASP A N 1
ATOM 747 C CA . ASP A 1 100 ? 11.169 9.147 -5.340 1.00 90.50 100 ASP A CA 1
ATOM 748 C C . ASP A 1 100 ? 12.251 8.048 -5.357 1.00 90.50 100 ASP A C 1
ATOM 750 O O . ASP A 1 100 ? 13.341 8.229 -4.811 1.00 90.50 100 ASP A O 1
ATOM 754 N N . LEU A 1 101 ? 11.935 6.870 -5.908 1.00 91.56 101 LEU A N 1
ATOM 755 C CA . LEU A 1 101 ? 12.857 5.740 -5.925 1.00 91.56 101 LEU A CA 1
ATOM 756 C C . LEU A 1 101 ? 14.042 6.007 -6.852 1.00 91.56 101 LEU A C 1
ATOM 758 O O . LEU A 1 101 ? 13.886 6.517 -7.962 1.00 91.56 101 LEU A O 1
ATOM 762 N N . GLU A 1 102 ? 15.227 5.614 -6.395 1.00 92.75 102 GLU A N 1
ATOM 763 C CA . GLU A 1 102 ? 16.434 5.660 -7.210 1.00 92.75 102 GLU A CA 1
ATOM 764 C C . GLU A 1 102 ? 16.422 4.552 -8.265 1.00 92.75 102 GLU A C 1
ATOM 766 O O . GLU A 1 102 ? 15.834 3.483 -8.085 1.00 92.75 102 GLU A O 1
ATOM 771 N N . VAL A 1 103 ? 17.096 4.817 -9.383 1.00 94.81 103 VAL A N 1
ATOM 772 C CA . VAL A 1 103 ? 17.241 3.841 -10.459 1.00 94.81 103 VAL A CA 1
ATOM 773 C C . VAL A 1 103 ? 18.177 2.726 -10.023 1.00 94.81 103 VAL A C 1
ATOM 775 O O . VAL A 1 103 ? 19.360 2.953 -9.781 1.00 94.81 103 VAL A O 1
ATOM 778 N N . ASP A 1 104 ? 17.654 1.507 -10.045 1.00 92.12 104 ASP A N 1
ATOM 779 C CA . ASP A 1 104 ? 18.421 0.287 -9.855 1.00 92.12 104 ASP A CA 1
ATOM 780 C C . ASP A 1 104 ? 18.418 -0.554 -11.141 1.00 92.12 104 ASP A C 1
ATOM 782 O O . ASP A 1 104 ? 17.384 -0.752 -11.781 1.00 92.12 104 ASP A O 1
ATOM 786 N N . ARG A 1 105 ? 19.604 -1.024 -11.541 1.00 92.88 105 ARG A N 1
ATOM 787 C CA . ARG A 1 105 ? 19.833 -1.877 -12.722 1.00 92.88 105 ARG A CA 1
ATOM 788 C C . ARG A 1 105 ? 20.237 -3.305 -12.350 1.00 92.88 105 ARG A C 1
ATOM 790 O O . ARG A 1 105 ? 20.672 -4.065 -13.2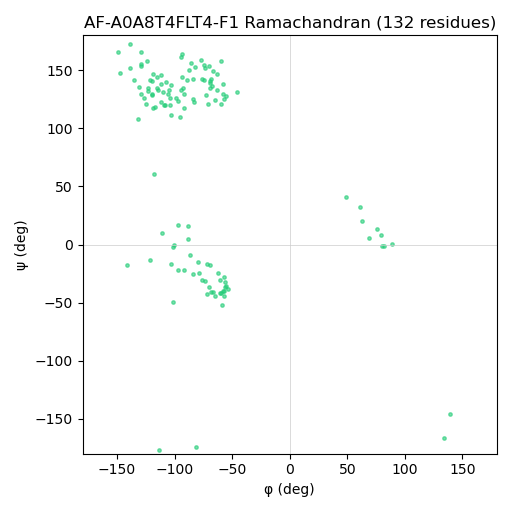15 1.00 92.88 105 ARG A O 1
ATOM 797 N N . GLY A 1 106 ? 20.132 -3.653 -11.071 1.00 93.12 106 GLY A N 1
ATOM 798 C CA . GLY A 1 106 ? 20.361 -4.993 -10.562 1.00 93.12 106 GLY A CA 1
ATOM 799 C C . GLY A 1 106 ? 19.417 -6.021 -11.179 1.00 93.12 106 GLY A C 1
ATOM 800 O O . GLY A 1 106 ? 18.347 -5.709 -11.701 1.00 93.12 106 GLY A O 1
ATOM 801 N N . THR A 1 107 ? 19.837 -7.283 -11.127 1.00 93.56 107 THR A N 1
ATOM 802 C CA . THR A 1 107 ? 18.989 -8.420 -11.490 1.00 93.56 107 THR A CA 1
ATOM 803 C C . THR A 1 107 ? 18.571 -9.138 -10.222 1.00 93.56 107 THR A C 1
ATOM 805 O O . THR A 1 107 ? 19.415 -9.511 -9.407 1.00 93.56 107 THR A O 1
ATOM 808 N N . TYR A 1 108 ? 17.271 -9.368 -10.093 1.00 92.31 108 TYR A N 1
ATOM 809 C CA . TYR A 1 108 ? 16.656 -9.964 -8.917 1.00 92.31 108 TYR A CA 1
ATOM 810 C C . TYR A 1 108 ? 15.854 -11.203 -9.302 1.00 92.31 108 TYR A C 1
ATOM 812 O O . TYR A 1 108 ? 15.474 -11.387 -10.460 1.00 92.31 108 TYR A O 1
ATOM 820 N N . ARG A 1 109 ? 15.625 -12.079 -8.325 1.00 93.12 109 ARG A N 1
ATOM 821 C CA . ARG A 1 109 ? 14.730 -13.230 -8.450 1.00 93.12 109 ARG A CA 1
ATOM 822 C C . ARG A 1 109 ? 13.684 -13.121 -7.361 1.00 93.12 109 ARG A C 1
ATOM 824 O O . ARG A 1 109 ? 14.045 -12.871 -6.214 1.00 93.12 109 ARG A O 1
ATOM 831 N N . TYR A 1 110 ? 12.439 -13.350 -7.743 1.00 93.56 110 TYR A N 1
ATOM 832 C CA . TYR A 1 110 ? 11.292 -13.285 -6.854 1.00 93.56 110 TYR A CA 1
ATOM 833 C C . TYR A 1 110 ? 10.624 -14.651 -6.801 1.00 93.56 110 TYR A C 1
ATOM 835 O O . TYR A 1 110 ? 10.648 -15.396 -7.781 1.00 93.56 110 TYR A O 1
ATOM 843 N N . LYS A 1 111 ? 10.068 -14.991 -5.646 1.00 94.69 111 LYS A N 1
ATOM 844 C CA . LYS A 1 111 ? 9.202 -16.160 -5.484 1.00 94.69 111 LYS A CA 1
ATOM 845 C C . LYS A 1 111 ? 7.772 -15.788 -5.848 1.00 94.69 111 LYS A C 1
ATOM 847 O O . LYS A 1 111 ? 7.377 -14.631 -5.709 1.00 94.69 111 LYS A O 1
ATOM 852 N N . MET A 1 112 ? 6.976 -16.784 -6.227 1.00 95.44 112 MET A N 1
ATOM 853 C CA . MET A 1 112 ? 5.535 -16.624 -6.403 1.00 95.44 112 MET A CA 1
ATOM 854 C C . MET A 1 112 ? 4.908 -15.856 -5.222 1.00 95.44 112 MET A C 1
ATOM 856 O O . MET A 1 112 ? 5.137 -16.179 -4.054 1.00 95.44 112 MET A O 1
ATOM 860 N N . TYR A 1 113 ? 4.108 -14.846 -5.562 1.00 93.19 113 TYR A N 1
ATOM 861 C CA . TYR A 1 113 ? 3.427 -13.889 -4.684 1.00 93.19 113 TYR A CA 1
ATOM 862 C C . TYR A 1 113 ? 4.304 -12.875 -3.945 1.00 93.19 113 TYR A C 1
ATOM 864 O O . TYR A 1 113 ? 3.776 -12.071 -3.173 1.00 93.19 113 TYR A O 1
ATOM 872 N N . GLU A 1 114 ? 5.611 -12.828 -4.204 1.00 94.25 114 GLU A N 1
ATOM 873 C CA . GLU A 1 114 ? 6.411 -11.693 -3.754 1.00 94.25 114 GLU A CA 1
ATOM 874 C C . GLU A 1 114 ? 6.011 -10.425 -4.512 1.00 94.25 114 GLU A C 1
ATOM 876 O O . GLU A 1 114 ? 5.797 -10.421 -5.730 1.00 94.25 114 GLU A O 1
ATOM 881 N N . CYS A 1 115 ? 5.890 -9.343 -3.749 1.00 92.94 115 CYS A N 1
ATOM 882 C CA . CYS A 1 115 ? 5.546 -8.026 -4.251 1.00 92.94 115 CYS A CA 1
ATOM 883 C C . CYS A 1 115 ? 6.801 -7.158 -4.301 1.00 92.94 115 CYS A C 1
ATOM 885 O O . CYS A 1 115 ? 7.594 -7.151 -3.361 1.00 92.94 115 CYS A O 1
ATOM 887 N N . PHE A 1 116 ? 6.973 -6.405 -5.380 1.00 93.62 116 PHE A N 1
ATOM 888 C CA . PHE A 1 116 ? 8.131 -5.539 -5.572 1.00 93.62 116 PHE A CA 1
ATOM 889 C C . PHE A 1 116 ? 7.774 -4.306 -6.400 1.00 93.62 116 PHE A C 1
ATOM 891 O O . PHE A 1 116 ? 6.710 -4.233 -7.016 1.00 93.62 116 PHE A O 1
ATOM 898 N N . LEU A 1 117 ? 8.664 -3.315 -6.397 1.00 92.69 117 LEU A N 1
ATOM 899 C CA . LEU A 1 117 ? 8.519 -2.103 -7.198 1.00 92.69 117 LEU A CA 1
ATOM 900 C C . LEU A 1 117 ? 9.507 -2.130 -8.358 1.00 92.69 117 LEU A C 1
ATOM 902 O O . LEU A 1 117 ? 10.656 -2.535 -8.195 1.00 92.69 117 LEU A O 1
ATOM 906 N N . ALA A 1 118 ? 9.055 -1.681 -9.524 1.00 93.75 118 ALA A N 1
ATOM 907 C CA . ALA A 1 118 ? 9.887 -1.585 -10.714 1.00 93.75 118 ALA A CA 1
ATOM 908 C C . ALA A 1 118 ? 9.668 -0.252 -11.427 1.00 93.75 118 ALA A C 1
ATOM 910 O O . ALA A 1 118 ? 8.539 0.234 -11.534 1.00 93.75 118 ALA A O 1
ATOM 911 N N . LEU A 1 119 ? 10.760 0.313 -11.945 1.00 95.12 119 LEU A N 1
ATOM 912 C CA . LEU A 1 119 ? 10.751 1.552 -12.716 1.00 95.12 119 LEU A CA 1
ATOM 913 C C . LEU A 1 119 ? 10.695 1.230 -14.210 1.00 95.12 119 LEU A C 1
ATOM 915 O O . LEU A 1 119 ? 11.663 0.734 -14.795 1.00 95.12 119 LEU A O 1
ATOM 919 N N . GLY A 1 120 ? 9.558 1.515 -14.840 1.00 92.81 120 GLY A N 1
ATOM 920 C CA . GLY A 1 120 ? 9.387 1.376 -16.281 1.00 92.81 120 GLY A CA 1
ATOM 921 C C . GLY A 1 120 ? 10.383 2.258 -17.024 1.00 92.81 120 GLY A C 1
ATOM 922 O O . GLY A 1 120 ? 10.407 3.467 -16.825 1.00 92.81 120 GLY A O 1
ATOM 923 N N . GLY A 1 121 ? 11.231 1.655 -17.860 1.00 92.94 121 GLY A N 1
ATOM 924 C CA . GLY A 1 121 ? 12.254 2.397 -18.604 1.00 92.94 121 GLY A CA 1
ATOM 925 C C . GLY A 1 121 ? 13.300 3.091 -17.724 1.00 92.94 121 GLY A C 1
ATOM 926 O O . GLY A 1 121 ? 13.963 4.003 -18.208 1.00 92.94 121 GLY A O 1
ATOM 927 N N . PHE A 1 122 ? 13.459 2.665 -16.463 1.00 94.25 122 PHE A N 1
ATOM 928 C CA . PHE A 1 122 ? 14.309 3.328 -15.467 1.00 94.25 122 PHE A CA 1
ATOM 929 C C . PHE A 1 122 ? 13.891 4.778 -15.154 1.00 94.25 122 PHE A C 1
ATOM 931 O O . PHE A 1 122 ? 14.739 5.616 -14.859 1.00 94.25 122 PHE A O 1
ATOM 938 N N . ASP A 1 123 ? 12.591 5.074 -15.213 1.00 94.88 123 ASP A N 1
ATOM 939 C CA . ASP A 1 123 ? 12.016 6.378 -14.869 1.00 94.88 123 ASP A CA 1
ATOM 940 C C . ASP A 1 123 ? 11.167 6.282 -13.591 1.00 94.88 123 ASP A C 1
ATOM 942 O O . ASP A 1 123 ? 10.203 5.515 -13.524 1.00 94.88 123 ASP A O 1
ATOM 946 N N . SER A 1 124 ? 11.503 7.086 -12.577 1.00 92.62 124 SER A N 1
ATOM 947 C CA . SER A 1 124 ? 10.792 7.113 -11.292 1.00 92.62 124 SER A CA 1
ATOM 948 C C . SER A 1 124 ? 9.380 7.703 -11.394 1.00 92.62 124 SER A C 1
ATOM 950 O O . SER A 1 124 ? 8.530 7.411 -10.550 1.00 92.62 124 SER A O 1
ATOM 952 N N . ASN A 1 125 ? 9.063 8.444 -12.465 1.00 92.75 125 ASN A N 1
ATOM 953 C CA . ASN A 1 125 ? 7.687 8.866 -12.757 1.00 92.75 125 ASN A CA 1
ATOM 954 C C . ASN A 1 125 ? 6.804 7.704 -13.236 1.00 92.75 125 ASN A C 1
ATOM 956 O O . ASN A 1 125 ? 5.575 7.800 -13.210 1.00 92.75 125 ASN A O 1
ATOM 960 N N . THR A 1 126 ? 7.426 6.596 -13.645 1.00 93.56 126 THR A N 1
ATOM 961 C CA . THR A 1 126 ? 6.762 5.419 -14.198 1.00 93.56 126 THR A CA 1
ATOM 962 C C . THR A 1 126 ? 7.023 4.202 -13.307 1.00 93.56 126 THR A C 1
ATOM 964 O O . THR A 1 126 ? 7.609 3.207 -13.731 1.00 93.56 126 THR A O 1
ATOM 967 N N . THR A 1 127 ? 6.588 4.268 -12.046 1.00 94.00 127 THR A N 1
ATOM 968 C CA . THR A 1 127 ? 6.728 3.153 -11.095 1.00 94.00 127 THR A CA 1
ATOM 969 C C . THR A 1 127 ? 5.527 2.216 -11.166 1.00 94.00 127 THR A C 1
ATOM 971 O O . THR A 1 127 ? 4.386 2.670 -11.275 1.00 94.00 127 THR A O 1
ATOM 974 N N . TYR A 1 128 ? 5.773 0.913 -11.057 1.00 94.06 128 TYR A N 1
ATOM 975 C CA . TYR A 1 128 ? 4.742 -0.115 -10.942 1.00 94.06 128 TYR A CA 1
ATOM 976 C C . TYR A 1 128 ? 4.908 -0.911 -9.654 1.00 94.06 128 TYR A C 1
ATOM 978 O O . TYR A 1 128 ? 6.028 -1.273 -9.295 1.00 94.06 128 TYR A O 1
ATOM 986 N N . MET A 1 129 ? 3.785 -1.255 -9.021 1.00 92.62 129 MET A N 1
ATOM 987 C CA . MET A 1 129 ? 3.727 -2.362 -8.068 1.00 92.62 129 MET A CA 1
ATOM 988 C C . MET A 1 129 ? 3.548 -3.656 -8.845 1.00 92.62 129 MET A C 1
ATOM 990 O O . MET A 1 129 ? 2.591 -3.799 -9.605 1.00 92.62 129 MET A O 1
ATOM 994 N N . MET A 1 130 ? 4.472 -4.586 -8.663 1.00 93.94 130 MET A N 1
ATOM 995 C 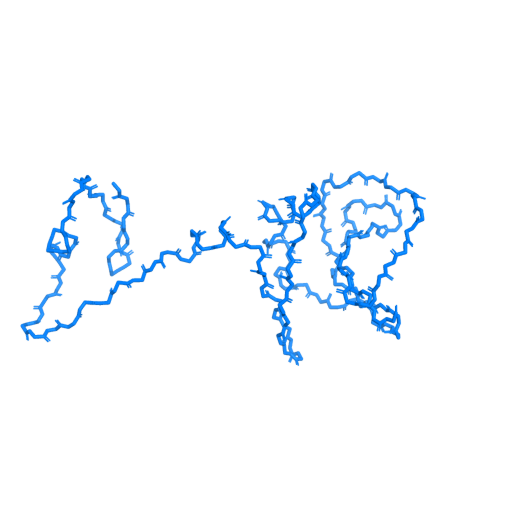CA . MET A 1 130 ? 4.495 -5.867 -9.346 1.00 93.94 130 MET A CA 1
ATOM 996 C C . MET A 1 130 ? 4.308 -7.013 -8.358 1.00 93.94 130 MET A C 1
ATOM 998 O O . MET A 1 130 ? 4.791 -6.948 -7.231 1.00 93.94 130 MET A O 1
ATOM 1002 N N . ILE A 1 131 ? 3.607 -8.054 -8.799 1.00 94.19 131 ILE A N 1
ATOM 1003 C CA . ILE A 1 131 ? 3.376 -9.295 -8.060 1.00 94.19 131 ILE A CA 1
ATOM 1004 C C . ILE A 1 131 ? 3.854 -10.446 -8.942 1.00 94.19 131 ILE A C 1
ATOM 1006 O O . ILE A 1 131 ? 3.343 -10.612 -10.054 1.00 94.19 131 ILE A O 1
ATOM 1010 N N . ALA A 1 132 ? 4.815 -11.230 -8.455 1.00 96.06 132 ALA A N 1
ATOM 1011 C CA . ALA A 1 132 ? 5.247 -12.461 -9.114 1.00 96.06 132 ALA A CA 1
ATOM 1012 C C . ALA A 1 132 ? 4.145 -13.533 -9.034 1.00 96.06 132 ALA A C 1
ATOM 1014 O O . ALA A 1 132 ? 3.467 -13.661 -8.012 1.00 96.06 132 ALA A O 1
ATOM 1015 N N . ARG A 1 133 ? 3.943 -14.300 -10.105 1.00 93.56 133 ARG A N 1
ATOM 1016 C CA . ARG A 1 133 ? 2.851 -15.283 -10.225 1.00 93.56 133 ARG A CA 1
ATOM 1017 C C . ARG A 1 133 ? 3.316 -16.719 -10.474 1.00 93.56 133 ARG A C 1
ATOM 1019 O O . ARG A 1 133 ? 2.496 -17.614 -10.291 1.00 93.56 133 ARG A O 1
ATOM 1026 N N . ASP A 1 134 ? 4.586 -16.911 -10.822 1.00 87.19 134 ASP A N 1
ATOM 1027 C CA . ASP A 1 134 ? 5.274 -18.202 -10.974 1.00 87.19 134 ASP A CA 1
ATOM 1028 C C . ASP A 1 134 ? 6.692 -18.101 -10.383 1.00 87.19 134 ASP A C 1
ATOM 1030 O O . ASP A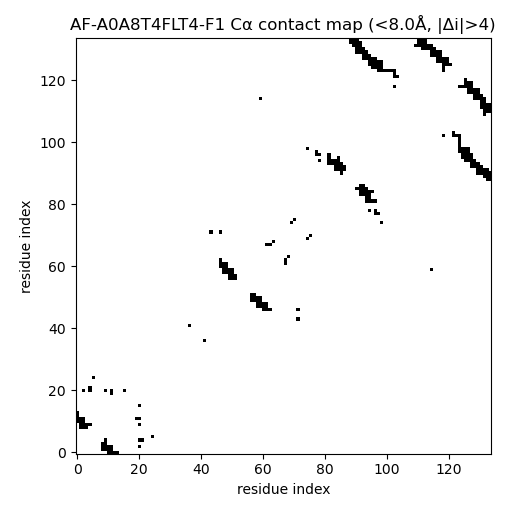 1 134 ? 7.298 -17.010 -10.526 1.00 87.19 134 ASP A O 1
#

Nearest PDB structures (foldseek):
  8fz2-assembly1_L  TM=4.087E-01  e=3.384E+00  Mus musculus
  4bfe-assembly3_C  TM=2.939E-01  e=3.822E+00  Mus musculus
  5hj3-assembly2_B  TM=2.679E-01  e=8.418E+00  Homo sapiens

Solvent-accessible surface area (backbone atoms only — not comparable to full-atom values): 8614 Å² total; per-residue (Å²): 87,81,45,74,53,98,88,39,82,45,84,42,63,88,89,64,51,71,71,66,67,52,59,94,53,96,81,59,95,90,65,85,86,86,87,78,81,64,64,76,61,52,66,72,74,51,54,68,43,81,48,80,50,99,93,45,74,48,77,48,72,56,67,93,46,75,64,40,51,49,40,74,75,67,41,70,77,64,58,66,92,53,46,77,72,48,76,60,80,52,35,40,30,34,40,70,35,69,56,91,61,77,82,77,87,80,88,83,87,73,53,60,68,41,71,49,78,48,48,54,94,67,31,34,67,33,24,28,49,34,34,31,58,84